Protein AF-A0AAV1TK04-F1 (afdb_monomer_lite)

pLDDT: mean 73.46, std 19.29, range [38.69, 97.44]

Foldseek 3Di:
DPPPVLPPPVQDPDDPPCVVSNVVVVCVNCVSVVNNCVVVVVPPVPVVVVVVVVPPD

InterPro domains:
  IPR025314 Domain of unknown function DUF4219 [PF13961] (14-39)

Radius of gyration: 16.44 Å; chains: 1; bounding box: 32×30×48 Å

Structure (mmCIF, N/CA/C/O backbone):
data_AF-A0AAV1TK04-F1
#
_entry.id   AF-A0AAV1TK04-F1
#
loop_
_atom_site.group_PDB
_atom_site.id
_atom_site.type_symbol
_atom_site.label_atom_id
_atom_site.label_alt_id
_atom_site.label_comp_id
_atom_site.label_asym_id
_atom_site.label_entity_id
_atom_site.label_seq_id
_atom_site.pdbx_PDB_ins_code
_atom_site.Cartn_x
_atom_site.Cartn_y
_atom_site.Cartn_z
_atom_site.occupancy
_atom_site.B_iso_or_equiv
_atom_site.auth_seq_id
_atom_site.auth_comp_id
_atom_site.auth_asym_id
_atom_site.auth_atom_id
_atom_site.pdbx_PDB_model_num
ATOM 1 N N . MET A 1 1 ? -23.538 -15.010 11.695 1.00 38.69 1 MET A N 1
ATOM 2 C CA . MET A 1 1 ? -22.365 -15.879 11.448 1.00 38.69 1 MET A CA 1
ATOM 3 C C . MET A 1 1 ? -21.450 -15.062 10.560 1.00 38.69 1 MET A C 1
ATOM 5 O O . MET A 1 1 ? -21.478 -15.199 9.346 1.00 38.69 1 MET A O 1
ATOM 9 N N . ASP A 1 2 ? -20.744 -14.116 11.173 1.00 42.53 2 ASP A N 1
ATOM 10 C CA . ASP A 1 2 ? -19.916 -13.128 10.485 1.00 42.53 2 ASP A CA 1
ATOM 11 C C . ASP A 1 2 ? -18.548 -13.736 10.218 1.00 42.53 2 ASP A C 1
ATOM 13 O O . ASP A 1 2 ? -17.557 -13.468 10.894 1.00 42.53 2 ASP A O 1
ATOM 17 N N . ALA A 1 3 ? -18.505 -14.618 9.224 1.00 47.19 3 ALA A N 1
ATOM 18 C CA . ALA A 1 3 ? -17.255 -14.929 8.565 1.00 47.19 3 ALA A CA 1
ATOM 19 C C . ALA A 1 3 ? -16.911 -13.716 7.698 1.00 47.19 3 ALA A C 1
ATOM 21 O O . ALA A 1 3 ? -17.159 -13.714 6.491 1.00 47.19 3 ALA A O 1
ATOM 22 N N . ALA A 1 4 ? -16.366 -12.670 8.332 1.00 52.69 4 ALA A N 1
ATOM 23 C CA . ALA A 1 4 ? -15.537 -11.700 7.639 1.00 52.69 4 ALA A CA 1
ATOM 24 C C . ALA A 1 4 ? -14.480 -12.533 6.920 1.00 52.69 4 ALA A C 1
ATOM 26 O O . ALA A 1 4 ? -13.540 -13.051 7.528 1.00 52.69 4 ALA A O 1
ATOM 27 N N . THR A 1 5 ? -14.726 -12.783 5.638 1.00 51.16 5 THR A N 1
ATOM 28 C CA . THR A 1 5 ? -13.799 -13.471 4.760 1.00 51.16 5 THR A CA 1
ATOM 29 C C . THR A 1 5 ? -12.697 -12.457 4.572 1.00 51.16 5 THR A C 1
ATOM 31 O O . THR A 1 5 ? -12.738 -11.677 3.632 1.00 51.16 5 THR A O 1
ATOM 34 N N . ALA A 1 6 ? -11.789 -12.378 5.549 1.00 56.34 6 ALA A N 1
ATOM 35 C CA . ALA A 1 6 ? -10.594 -11.576 5.435 1.00 56.34 6 ALA A CA 1
ATOM 36 C C . ALA A 1 6 ? -9.990 -11.998 4.112 1.00 56.34 6 ALA A C 1
ATOM 38 O O . ALA A 1 6 ? -9.703 -13.191 3.929 1.00 56.34 6 ALA A O 1
ATOM 39 N N . THR A 1 7 ? -9.896 -11.063 3.174 1.00 58.44 7 THR A N 1
ATOM 40 C CA . THR A 1 7 ? -9.345 -11.359 1.874 1.00 58.44 7 THR A CA 1
ATOM 41 C C . THR A 1 7 ? -7.876 -11.656 2.141 1.00 58.44 7 THR A C 1
ATOM 43 O O . THR A 1 7 ? -7.020 -10.778 2.120 1.00 58.44 7 THR A O 1
ATO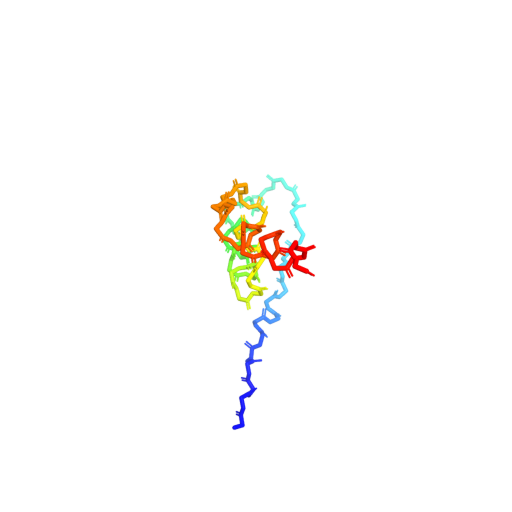M 46 N N . ASN A 1 8 ? -7.553 -12.927 2.406 1.00 56.62 8 ASN A N 1
ATOM 47 C CA . ASN A 1 8 ? -6.203 -13.479 2.428 1.00 56.62 8 ASN A CA 1
ATOM 48 C C . ASN A 1 8 ? -5.682 -13.508 0.980 1.00 56.62 8 ASN A C 1
ATOM 50 O O . ASN A 1 8 ? -5.115 -14.498 0.509 1.00 56.62 8 ASN A O 1
ATOM 54 N N . ALA A 1 9 ? -5.902 -12.420 0.235 1.00 60.59 9 ALA A N 1
ATOM 55 C CA . ALA A 1 9 ? -5.213 -12.143 -0.995 1.00 60.59 9 ALA A CA 1
ATOM 56 C C . ALA A 1 9 ? -3.741 -12.174 -0.622 1.00 60.59 9 ALA A C 1
ATOM 58 O O . ALA A 1 9 ? -3.249 -11.319 0.109 1.00 60.59 9 ALA A O 1
ATOM 59 N N . ARG A 1 10 ? -3.046 -13.208 -1.091 1.00 72.81 10 ARG A N 1
ATOM 60 C CA . ARG A 1 10 ? -1.592 -13.278 -1.050 1.00 72.81 10 ARG A CA 1
ATOM 61 C C . ARG A 1 10 ? -1.088 -12.036 -1.782 1.00 72.81 10 ARG A C 1
ATOM 63 O O . ARG A 1 10 ? -1.081 -11.990 -3.014 1.00 72.81 10 ARG A O 1
ATOM 70 N N . ILE A 1 11 ? -0.785 -10.981 -1.031 1.00 85.19 11 ILE A N 1
ATOM 71 C CA . ILE A 1 11 ? -0.161 -9.788 -1.579 1.00 85.19 11 ILE A CA 1
ATOM 72 C C . ILE A 1 11 ? 1.255 -10.222 -1.924 1.00 85.19 11 ILE A C 1
ATOM 74 O O . ILE A 1 11 ? 2.021 -10.627 -1.050 1.00 85.19 11 ILE A O 1
ATOM 78 N N . ASN A 1 12 ? 1.592 -10.176 -3.210 1.00 87.31 12 ASN A N 1
ATOM 79 C CA . ASN A 1 12 ? 2.967 -10.394 -3.635 1.00 87.31 12 ASN A CA 1
ATOM 80 C C . ASN A 1 12 ? 3.846 -9.349 -2.954 1.00 87.31 12 ASN A C 1
ATOM 82 O O . ASN A 1 12 ? 3.466 -8.185 -2.900 1.00 87.31 12 ASN A O 1
ATOM 86 N N . LYS A 1 13 ? 5.009 -9.740 -2.437 1.00 91.75 13 LYS A N 1
ATOM 87 C CA . LYS A 1 13 ? 5.948 -8.776 -1.857 1.00 91.75 13 LYS A CA 1
ATOM 88 C C . LYS A 1 13 ? 6.313 -7.720 -2.908 1.00 91.75 13 LYS A C 1
ATOM 90 O O . LYS A 1 13 ? 6.447 -8.040 -4.088 1.00 91.75 13 LYS A O 1
ATOM 95 N N . PHE A 1 14 ? 6.462 -6.470 -2.479 1.00 94.38 14 PHE A N 1
ATOM 96 C CA . PHE A 1 14 ? 6.937 -5.416 -3.366 1.00 94.38 14 PHE A CA 1
ATOM 97 C C . PHE A 1 14 ? 8.363 -5.724 -3.840 1.00 94.38 14 PHE A C 1
ATOM 99 O O . PHE A 1 14 ? 9.234 -6.008 -3.017 1.00 94.38 14 PHE A O 1
ATOM 106 N N . ASP A 1 15 ? 8.584 -5.672 -5.153 1.00 95.12 15 ASP A N 1
ATOM 107 C CA . ASP A 1 15 ? 9.868 -5.999 -5.796 1.00 95.12 15 ASP A CA 1
ATOM 108 C C . ASP A 1 15 ? 10.414 -4.869 -6.688 1.00 95.12 15 ASP A C 1
ATOM 110 O O . ASP A 1 15 ? 11.435 -5.034 -7.348 1.00 95.12 15 ASP A O 1
ATOM 114 N N . GLY A 1 16 ? 9.749 -3.710 -6.708 1.00 95.94 16 GLY A N 1
ATOM 115 C CA . GLY A 1 16 ? 10.104 -2.575 -7.563 1.00 95.94 16 GLY A CA 1
ATOM 116 C C . GLY A 1 16 ? 9.406 -2.564 -8.925 1.00 95.94 16 GLY A C 1
ATOM 117 O O . GLY A 1 16 ? 9.232 -1.494 -9.499 1.00 95.94 16 GLY A O 1
ATOM 118 N N . THR A 1 17 ? 8.929 -3.709 -9.419 1.00 97.44 17 THR A N 1
ATOM 119 C CA . THR A 1 17 ? 8.248 -3.823 -10.725 1.00 97.44 17 THR A CA 1
ATOM 120 C C . THR A 1 17 ? 6.728 -3.853 -10.599 1.00 97.44 17 THR A C 1
ATOM 122 O O . THR A 1 17 ? 6.001 -3.480 -11.517 1.00 97.44 17 THR A O 1
ATOM 125 N N . ASN A 1 18 ? 6.226 -4.256 -9.433 1.00 94.81 18 ASN A N 1
ATOM 126 C CA . ASN A 1 18 ? 4.812 -4.524 -9.196 1.00 94.81 18 ASN A CA 1
ATOM 127 C C . ASN A 1 18 ? 4.073 -3.401 -8.442 1.00 94.81 18 ASN A C 1
ATOM 129 O O . ASN A 1 18 ? 3.051 -3.661 -7.806 1.00 94.81 18 ASN A O 1
ATOM 133 N N . PHE A 1 19 ? 4.552 -2.152 -8.525 1.00 94.69 19 PHE A N 1
ATOM 134 C CA . PHE A 1 19 ? 4.078 -1.037 -7.692 1.00 94.69 19 PHE A CA 1
ATOM 135 C C . PHE A 1 19 ? 2.558 -0.828 -7.718 1.00 94.69 19 PHE A C 1
ATOM 137 O O . PHE A 1 19 ? 1.937 -0.783 -6.660 1.00 94.69 19 PHE A O 1
ATOM 144 N N . HIS A 1 20 ? 1.939 -0.728 -8.899 1.00 95.00 20 HIS A N 1
ATOM 145 C CA . HIS A 1 20 ? 0.501 -0.446 -9.006 1.00 95.00 20 HIS A CA 1
ATOM 146 C C . HIS A 1 20 ? -0.355 -1.549 -8.375 1.00 95.00 20 HIS A C 1
ATOM 148 O O . HIS A 1 20 ? -1.233 -1.271 -7.556 1.00 95.00 20 HIS A O 1
ATOM 154 N N . THR A 1 21 ? -0.054 -2.804 -8.709 1.00 93.19 21 THR A N 1
ATOM 155 C CA . THR A 1 21 ? -0.755 -3.974 -8.172 1.00 93.19 21 THR A CA 1
ATOM 156 C C . THR A 1 21 ? -0.529 -4.119 -6.671 1.00 93.19 21 THR A C 1
ATOM 158 O O . THR A 1 21 ? -1.472 -4.398 -5.931 1.00 93.19 21 THR A O 1
ATOM 161 N N . TRP A 1 22 ? 0.708 -3.920 -6.210 1.00 94.06 22 TRP A N 1
ATOM 162 C CA . TRP A 1 22 ? 1.055 -3.988 -4.796 1.00 94.06 22 TRP A CA 1
ATOM 163 C C . TRP A 1 22 ? 0.334 -2.909 -3.993 1.00 94.06 22 TRP A C 1
ATOM 165 O O . TRP A 1 22 ? -0.327 -3.231 -3.010 1.00 94.06 22 TRP A O 1
ATOM 175 N N . LYS A 1 23 ? 0.397 -1.652 -4.450 1.00 92.44 23 LYS A N 1
ATOM 176 C CA . LYS A 1 23 ? -0.236 -0.507 -3.790 1.00 92.44 23 LYS A CA 1
ATOM 177 C C . LYS A 1 23 ? -1.737 -0.727 -3.624 1.00 92.44 23 LYS A C 1
ATOM 179 O O . LYS A 1 23 ? -2.244 -0.570 -2.520 1.00 92.44 23 LYS A O 1
ATOM 184 N N . PHE A 1 24 ? -2.431 -1.119 -4.694 1.00 92.19 24 PHE A N 1
ATOM 185 C CA . PHE A 1 24 ? -3.878 -1.338 -4.655 1.00 92.19 24 PHE A CA 1
ATOM 186 C C . PHE A 1 24 ? -4.263 -2.457 -3.677 1.00 92.19 24 PHE A C 1
ATOM 188 O O . PHE A 1 24 ? -5.132 -2.275 -2.830 1.00 92.19 24 PHE A O 1
ATOM 195 N N . LYS A 1 25 ? -3.575 -3.605 -3.744 1.00 92.44 25 LYS A N 1
ATOM 196 C CA . LYS A 1 25 ? -3.857 -4.735 -2.848 1.00 92.44 25 LYS A CA 1
ATOM 197 C C . LYS A 1 25 ? -3.516 -4.430 -1.389 1.00 92.44 25 LYS A C 1
ATOM 199 O O . LYS A 1 25 ? -4.255 -4.837 -0.501 1.00 92.44 25 LYS A O 1
ATOM 204 N N . MET A 1 26 ? -2.409 -3.729 -1.147 1.00 91.44 26 MET A N 1
ATOM 205 C CA . MET A 1 26 ? -2.000 -3.325 0.196 1.00 91.44 26 MET A CA 1
ATOM 206 C C . MET A 1 26 ? -3.000 -2.341 0.802 1.00 91.44 26 MET A C 1
ATOM 208 O O . MET A 1 26 ? -3.392 -2.524 1.948 1.00 91.44 26 MET A O 1
ATOM 212 N N . GLN A 1 27 ? -3.465 -1.355 0.028 1.00 91.50 27 GLN A N 1
ATOM 213 C CA . GLN A 1 27 ? -4.519 -0.443 0.469 1.00 91.50 27 GLN A CA 1
ATOM 214 C C . GLN A 1 27 ? -5.788 -1.210 0.855 1.00 91.50 27 GLN A C 1
ATOM 216 O O . GLN A 1 27 ? -6.261 -1.032 1.969 1.00 91.50 27 GLN A O 1
ATOM 221 N N . MET A 1 28 ? -6.277 -2.125 0.008 1.00 91.25 28 MET A N 1
ATOM 222 C CA . MET A 1 28 ? -7.477 -2.914 0.331 1.00 91.25 28 MET A CA 1
ATOM 223 C C . MET A 1 28 ? -7.333 -3.713 1.631 1.00 91.25 28 MET A C 1
ATOM 225 O O . MET A 1 28 ? -8.230 -3.697 2.464 1.00 91.25 28 MET A O 1
ATOM 229 N N . VAL A 1 29 ? -6.196 -4.388 1.839 1.00 89.69 29 VAL A N 1
ATOM 230 C CA . VAL A 1 29 ? -5.971 -5.163 3.072 1.00 89.69 29 VAL A CA 1
ATOM 231 C C . VAL A 1 29 ? -5.877 -4.261 4.301 1.00 89.69 29 VAL A C 1
ATOM 233 O O . VAL A 1 29 ? -6.319 -4.650 5.376 1.00 89.69 29 VAL A O 1
ATOM 236 N N . LEU A 1 30 ? -5.309 -3.063 4.168 1.00 90.69 30 LEU A N 1
ATOM 237 C CA . LEU A 1 30 ? -5.252 -2.104 5.268 1.00 90.69 30 LEU A CA 1
ATOM 238 C C . LEU A 1 30 ? -6.623 -1.480 5.554 1.00 90.69 30 LEU A C 1
ATOM 240 O O . LEU A 1 30 ? -6.923 -1.231 6.71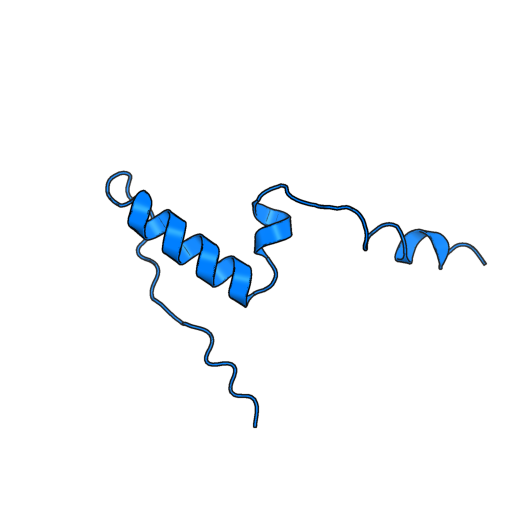7 1.00 90.69 30 LEU A O 1
ATOM 244 N N . GLU A 1 31 ? -7.454 -1.256 4.536 1.00 90.06 31 GLU A N 1
ATOM 245 C CA . GLU A 1 31 ? -8.840 -0.796 4.693 1.00 90.06 31 GLU A CA 1
ATOM 246 C C . GLU A 1 31 ? -9.708 -1.873 5.363 1.00 90.06 31 GLU A C 1
ATOM 248 O O . GLU A 1 31 ? -10.373 -1.576 6.346 1.00 90.06 31 GLU A O 1
ATOM 253 N N . GLU A 1 32 ? -9.618 -3.140 4.937 1.00 89.00 32 GLU A N 1
ATOM 254 C CA . GLU A 1 32 ? -10.333 -4.275 5.561 1.00 89.00 32 GLU A CA 1
ATOM 255 C C . GLU A 1 32 ? -9.978 -4.500 7.041 1.00 89.00 32 GLU A C 1
ATOM 257 O O . GLU A 1 32 ? -10.691 -5.203 7.759 1.00 89.00 32 GLU A O 1
ATOM 262 N N . ARG A 1 33 ? -8.836 -3.976 7.490 1.00 87.75 33 ARG A N 1
ATOM 263 C CA . ARG A 1 33 ? -8.324 -4.138 8.856 1.00 87.75 33 ARG A CA 1
ATOM 264 C C . ARG A 1 33 ? -8.409 -2.858 9.681 1.00 87.75 33 ARG A C 1
ATOM 266 O O . ARG A 1 33 ? -7.852 -2.841 10.775 1.00 87.75 33 ARG A O 1
ATOM 273 N N . ASP A 1 34 ? -9.030 -1.805 9.152 1.00 88.38 34 ASP A N 1
ATOM 274 C CA . ASP A 1 34 ? -9.100 -0.482 9.784 1.00 88.38 34 ASP A CA 1
ATOM 275 C C . ASP A 1 34 ? -7.709 0.116 10.114 1.00 88.38 34 ASP A C 1
ATOM 277 O O . ASP A 1 34 ? -7.534 0.891 11.053 1.00 88.38 34 ASP A O 1
ATOM 281 N N . LEU A 1 35 ? -6.681 -0.235 9.331 1.00 89.06 35 LEU A N 1
ATOM 282 C CA . LEU A 1 35 ? -5.290 0.228 9.485 1.00 89.06 35 LEU A CA 1
ATOM 283 C C . LEU A 1 35 ? -4.883 1.285 8.449 1.00 89.06 35 LEU A C 1
ATOM 285 O O . LEU A 1 35 ? -3.816 1.902 8.564 1.00 89.06 35 LEU A O 1
ATOM 289 N N . TRP A 1 36 ? -5.695 1.490 7.412 1.00 90.44 36 TRP A N 1
ATOM 290 C CA . TRP A 1 36 ? -5.374 2.416 6.328 1.00 90.44 36 TRP A CA 1
ATOM 291 C C . TRP A 1 36 ? -5.209 3.858 6.813 1.00 90.44 36 TRP A C 1
ATOM 293 O O . TRP A 1 36 ? -4.257 4.531 6.428 1.00 90.44 36 TRP A O 1
ATOM 303 N N . GLU A 1 37 ? -6.071 4.341 7.707 1.00 86.56 37 GLU A N 1
ATOM 304 C CA . GLU A 1 37 ? -5.993 5.720 8.210 1.00 86.56 37 GLU A CA 1
ATOM 305 C C . GLU A 1 37 ? -4.698 5.995 8.996 1.00 86.56 37 GLU A C 1
ATOM 307 O O . GLU A 1 37 ? -4.122 7.078 8.893 1.00 86.56 37 GLU A O 1
ATOM 312 N N . VAL A 1 38 ? -4.191 4.992 9.725 1.00 85.44 38 VAL A N 1
ATOM 313 C CA . VAL A 1 38 ? -2.931 5.083 10.484 1.00 85.44 38 VAL A CA 1
ATOM 314 C C . VAL A 1 38 ? -1.726 5.123 9.543 1.00 85.44 38 VAL A C 1
ATOM 316 O O . VAL A 1 38 ? -0.801 5.910 9.732 1.00 85.44 38 VAL A O 1
ATOM 319 N N . THR A 1 39 ? -1.734 4.275 8.515 1.00 85.44 39 THR A N 1
ATOM 320 C CA . THR A 1 39 ? -0.606 4.103 7.584 1.00 85.44 39 THR A CA 1
ATOM 321 C C . THR A 1 39 ? -0.549 5.169 6.492 1.00 85.44 39 THR A C 1
ATOM 323 O O . THR A 1 39 ? 0.538 5.560 6.074 1.00 85.44 39 THR A O 1
ATOM 326 N N . SER A 1 40 ? -1.699 5.682 6.054 1.00 84.31 40 SER A N 1
ATOM 327 C CA . SER A 1 40 ? -1.799 6.753 5.053 1.00 84.31 40 SER A CA 1
ATOM 328 C C . SER A 1 40 ? -1.410 8.134 5.595 1.00 84.31 40 SER A C 1
ATOM 330 O O . SER A 1 40 ? -1.410 9.107 4.843 1.00 84.31 40 SER A O 1
ATOM 332 N N . GLY A 1 41 ? -1.088 8.244 6.892 1.00 74.19 41 GLY A N 1
ATOM 333 C CA . GLY A 1 41 ? -0.823 9.523 7.556 1.00 74.19 41 GLY A CA 1
ATOM 334 C C . GLY A 1 41 ? -2.075 10.394 7.701 1.00 74.19 41 GLY A C 1
ATOM 335 O O . GLY A 1 41 ? -1.991 11.534 8.151 1.00 74.19 41 GLY A O 1
ATOM 336 N N . GLY A 1 42 ? -3.243 9.854 7.346 1.00 61.38 42 GLY A N 1
ATOM 337 C CA . GLY A 1 42 ? -4.543 10.501 7.413 1.00 61.38 42 GLY A CA 1
ATOM 338 C C . GLY A 1 42 ? -5.176 10.431 8.795 1.00 61.38 42 GLY A C 1
ATOM 339 O O . GLY A 1 42 ? -6.400 10.355 8.877 1.00 61.38 42 GLY A O 1
ATOM 340 N N . ILE A 1 43 ? -4.385 10.466 9.876 1.00 60.25 43 ILE A N 1
ATOM 341 C CA . ILE A 1 43 ? -4.924 10.561 11.234 1.00 60.25 43 ILE A CA 1
ATOM 342 C C . ILE A 1 43 ? -5.650 11.907 11.351 1.00 60.25 43 ILE A C 1
ATOM 344 O O . ILE A 1 43 ? -5.098 12.922 11.774 1.00 60.25 43 ILE A O 1
ATOM 348 N N . LYS A 1 44 ? -6.944 11.923 11.022 1.00 59.12 44 LYS A N 1
ATOM 349 C CA . LYS A 1 44 ? -7.883 12.803 11.701 1.00 59.12 44 LYS A CA 1
ATOM 350 C C . LYS A 1 44 ? -7.890 12.315 13.139 1.00 59.12 44 LYS A C 1
ATOM 352 O O . LYS A 1 44 ? -8.566 11.348 13.470 1.00 59.12 44 LYS A O 1
ATOM 357 N N . LEU A 1 45 ? -7.100 12.985 13.970 1.00 56.44 45 LEU A N 1
ATOM 358 C CA . LEU A 1 45 ? -6.984 12.837 15.419 1.00 56.44 45 LEU A CA 1
ATOM 359 C C . LEU A 1 45 ? -8.329 13.149 16.111 1.00 56.44 45 LEU A C 1
ATOM 361 O O . LEU A 1 45 ? -8.432 14.064 16.916 1.00 56.44 45 LEU A O 1
ATOM 365 N N . LYS A 1 46 ? -9.407 12.455 15.743 1.00 54.91 46 LYS A N 1
ATOM 366 C CA . LYS A 1 46 ? -10.751 12.650 16.293 1.00 54.91 46 LYS A CA 1
ATOM 367 C C . LYS A 1 46 ? -11.051 11.658 17.410 1.00 54.91 46 LYS A C 1
ATOM 369 O O . LYS A 1 46 ? -11.815 11.994 18.304 1.00 54.91 46 LYS A O 1
ATOM 374 N N . HIS A 1 47 ? -10.396 10.496 17.410 1.00 54.09 47 HIS A N 1
ATOM 375 C CA . HIS A 1 47 ? -10.562 9.489 18.462 1.00 54.09 47 HIS A CA 1
ATOM 376 C C . HIS A 1 47 ? -9.537 9.586 19.600 1.00 54.09 47 HIS A C 1
ATOM 378 O O . HIS A 1 47 ? -9.820 9.137 20.703 1.00 54.09 47 HIS A O 1
ATOM 384 N N . LEU A 1 48 ? -8.383 10.230 19.390 1.00 51.09 48 LEU A N 1
ATOM 385 C CA . LEU A 1 48 ? -7.403 10.454 20.467 1.00 51.09 48 LEU A CA 1
ATOM 386 C C . LEU A 1 48 ? -7.774 11.627 21.391 1.00 51.09 48 LEU A C 1
ATOM 388 O O . LEU A 1 48 ? -7.291 11.691 22.516 1.00 51.09 48 LEU A O 1
ATOM 392 N N . ALA A 1 49 ? -8.669 12.518 20.953 1.00 50.47 49 ALA A N 1
ATOM 393 C CA . ALA A 1 49 ? -9.175 13.610 21.784 1.00 50.47 49 ALA A CA 1
ATOM 394 C C . ALA A 1 49 ? -10.270 13.166 22.773 1.00 50.47 49 ALA A C 1
ATOM 396 O O . ALA A 1 49 ? -10.526 13.867 23.743 1.00 50.47 49 ALA A O 1
ATOM 397 N N . THR A 1 50 ? -10.918 12.012 22.567 1.00 52.19 50 THR A N 1
ATOM 398 C CA . THR A 1 5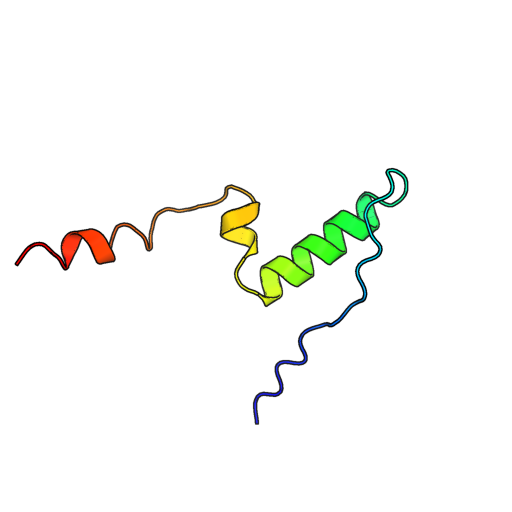0 ? -12.030 11.575 23.433 1.00 52.19 50 THR A CA 1
ATOM 399 C C . THR A 1 50 ? -11.565 10.808 24.671 1.00 52.19 50 THR A C 1
ATOM 401 O O . THR A 1 50 ? -12.239 10.853 25.695 1.00 52.19 50 THR A O 1
ATOM 404 N N . THR A 1 51 ? -10.407 10.143 24.616 1.00 49.56 51 THR A N 1
ATOM 405 C CA . THR A 1 51 ? -9.883 9.376 25.762 1.00 49.56 51 THR A CA 1
ATOM 406 C C . THR A 1 51 ? -9.075 10.242 26.732 1.00 49.56 51 THR A C 1
ATOM 408 O O . THR A 1 51 ? -9.050 9.951 27.925 1.00 49.56 51 THR 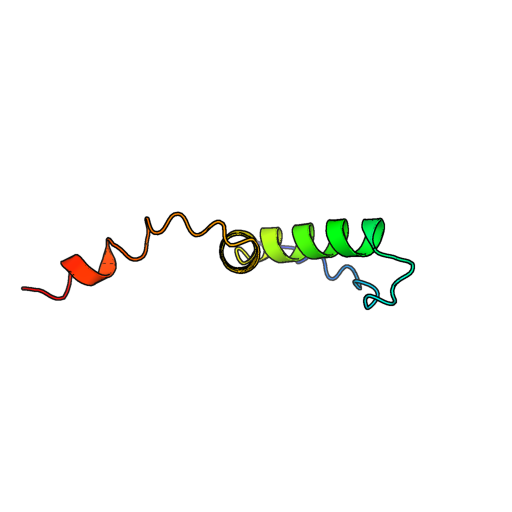A O 1
ATOM 411 N N . LEU A 1 52 ? -8.450 11.332 26.263 1.00 52.41 52 LEU A N 1
ATOM 412 C CA . LEU A 1 52 ? -7.677 12.219 27.143 1.00 52.41 52 LEU A CA 1
ATOM 413 C C . LEU A 1 52 ? -8.579 13.058 28.070 1.00 52.41 52 LEU A C 1
ATOM 415 O O . LEU A 1 52 ? -8.221 13.292 29.220 1.00 52.41 52 LEU A O 1
ATOM 419 N N . GLU A 1 53 ? -9.786 13.408 27.622 1.00 50.78 53 GLU A N 1
ATOM 420 C CA . GLU A 1 53 ? -10.778 14.152 28.418 1.00 50.78 53 GLU A CA 1
ATOM 421 C C . GLU A 1 53 ? -11.548 13.271 29.427 1.00 50.78 53 GLU A C 1
ATOM 423 O O . GLU A 1 53 ? -12.275 13.792 30.265 1.00 50.78 53 GLU A O 1
ATOM 428 N N . GLN A 1 54 ? -11.405 11.938 29.383 1.00 51.03 54 GLN A N 1
ATOM 429 C CA . GLN A 1 54 ? -12.064 11.020 30.332 1.00 51.03 54 GLN A CA 1
ATOM 430 C C . GLN A 1 54 ? -11.158 10.561 31.486 1.00 51.03 54 GLN A C 1
ATOM 432 O O . GLN A 1 54 ? -11.627 9.868 32.382 1.00 51.03 54 GLN A O 1
ATOM 437 N N . SER A 1 55 ? -9.877 10.949 31.489 1.00 50.88 55 SER A N 1
ATOM 438 C CA . SER A 1 55 ? -8.939 10.677 32.597 1.00 50.88 55 SER A CA 1
ATOM 439 C C . SER A 1 55 ? -8.663 11.899 33.482 1.00 50.88 55 SER A C 1
ATOM 441 O O . SER A 1 55 ? -7.740 11.868 34.291 1.00 50.88 55 SER A O 1
ATOM 443 N N . THR A 1 56 ? -9.461 12.963 33.356 1.00 50.38 56 THR A N 1
ATOM 444 C CA . THR A 1 56 ? -9.461 14.083 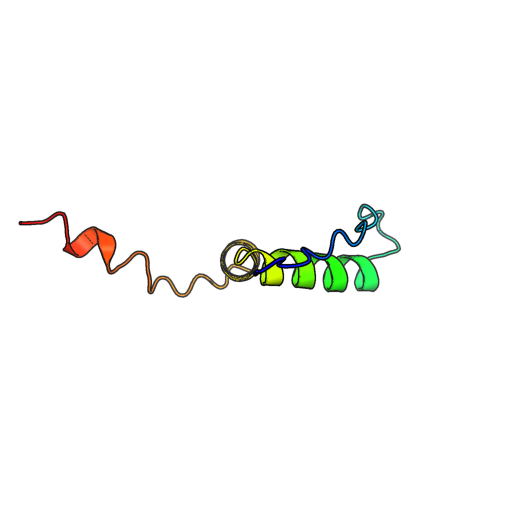34.308 1.00 50.38 56 THR A CA 1
ATOM 445 C C . THR A 1 56 ? -10.844 14.199 34.941 1.00 50.38 56 THR A C 1
ATOM 447 O O . THR A 1 56 ? -11.630 15.066 34.577 1.00 50.38 56 THR A O 1
ATOM 450 N N . PHE A 1 57 ? -11.149 13.285 35.859 1.00 43.78 57 PHE A N 1
ATOM 451 C CA . PHE A 1 57 ? -12.139 13.474 36.918 1.00 43.78 57 PHE A CA 1
ATOM 452 C C . PHE A 1 57 ? -11.732 12.659 38.143 1.00 43.78 57 PHE A C 1
ATOM 454 O O . PHE A 1 57 ? -11.272 11.510 37.950 1.00 43.78 57 PHE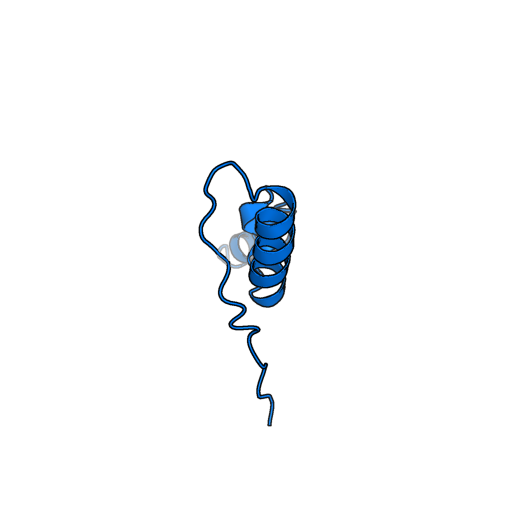 A O 1
#

Secondary structure (DSSP, 8-state):
----------PPPP-SS-HHHHHHHHHHHHHTTT-HHHHTT---TTSHHHHHTTS--

Organism: NCBI:txid2874970

Sequence (57 aa):
MDAATATNARINKFDGTNFHTWKFKMQMVLEERDLWEVTSGGIKLKHLATTLEQSTF